Protein AF-A0A4C1UZ95-F1 (afdb_monomer_lite)

Secondary structure (DSSP, 8-state):
-----TT-PPPPPP-TTSPPPPPTT------------------------------SPPPPBPHHHHHHHHHHTT--HHHHHHHHHHHHHTT-B-TT--------TTSHHHHHS---

pLDDT: mean 71.84, std 17.26, range [42.03, 96.81]

Sequence (116 aa):
MYADVPSVTKPILHSKDLPHPVCPGSSSANILDDNNSDVEFKSISSDSDEFSPQENTPHLINQAEFNDLVRDLQLSRSKAELLGSRLQQWNLLLPDKSYVFQKQKQSLLRIFQKRR

Foldseek 3Di:
DDDPDPPDDDDDDADPVRDDDDDPPPPPPPPDDDDDDDDPPPPPPDDPPPPPPDPPDQAADEPVNLVVVCVVVVPDPVRSVVVLVVCVVVVRHDPVDDPDPDDPPPPVVVVVPPDD

Organism: Eumeta variegata (NCBI:txid151549)

Structure (mmCIF, N/CA/C/O backbone):
data_AF-A0A4C1UZ95-F1
#
_entry.id   AF-A0A4C1UZ95-F1
#
loop_
_atom_site.group_PDB
_atom_site.id
_atom_site.type_symbol
_atom_site.label_atom_id
_atom_site.label_alt_id
_atom_site.label_comp_id
_atom_site.label_asym_id
_atom_site.label_entity_id
_atom_site.label_seq_id
_atom_site.pdbx_PDB_ins_code
_atom_site.Cartn_x
_atom_site.Cartn_y
_atom_site.Cartn_z
_atom_site.occupancy
_atom_site.B_iso_or_equiv
_atom_site.auth_seq_id
_atom_site.auth_comp_id
_atom_site.auth_asym_id
_atom_site.auth_atom_id
_atom_site.pdbx_PDB_model_num
ATOM 1 N N . MET A 1 1 ? 17.721 2.165 36.463 1.00 78.50 1 MET A N 1
ATOM 2 C CA . MET A 1 1 ? 16.877 1.787 37.617 1.00 78.50 1 MET A CA 1
ATOM 3 C C . MET A 1 1 ? 15.447 1.672 37.125 1.00 78.50 1 MET A C 1
ATOM 5 O O . MET A 1 1 ? 14.999 2.593 36.456 1.00 78.50 1 MET A O 1
ATOM 9 N N . TYR A 1 2 ? 14.772 0.548 37.364 1.00 81.62 2 TYR A N 1
ATOM 10 C CA . TYR A 1 2 ? 13.354 0.409 37.010 1.00 81.62 2 TYR A CA 1
ATOM 11 C C . TYR A 1 2 ? 12.495 1.172 38.024 1.00 81.62 2 TYR A C 1
ATOM 13 O O . TYR A 1 2 ? 12.858 1.236 39.195 1.00 81.62 2 TYR A O 1
ATOM 21 N N . ALA A 1 3 ? 11.393 1.770 37.573 1.00 85.31 3 ALA A N 1
ATOM 22 C CA . ALA A 1 3 ? 10.480 2.504 38.447 1.00 85.31 3 ALA A CA 1
ATOM 23 C C . ALA A 1 3 ? 9.651 1.542 39.317 1.00 85.31 3 ALA A C 1
ATOM 25 O O . ALA A 1 3 ? 9.123 0.554 38.809 1.00 85.31 3 ALA A O 1
ATOM 26 N N . ASP A 1 4 ? 9.502 1.855 40.606 1.00 81.94 4 ASP A N 1
ATOM 27 C CA . ASP A 1 4 ? 8.688 1.082 41.550 1.00 81.94 4 ASP A CA 1
ATOM 28 C C . ASP A 1 4 ? 7.227 1.563 41.519 1.00 81.94 4 ASP A C 1
ATOM 30 O O . ASP A 1 4 ? 6.786 2.357 42.348 1.00 81.94 4 ASP A O 1
ATOM 34 N N . VAL A 1 5 ? 6.475 1.097 40.519 1.00 89.44 5 VAL A N 1
ATOM 35 C CA . VAL A 1 5 ? 5.029 1.338 40.375 1.00 89.44 5 VAL A CA 1
ATOM 36 C C . VAL A 1 5 ? 4.298 0.012 40.129 1.00 89.44 5 VAL A C 1
ATOM 38 O O . VAL A 1 5 ? 4.870 -0.882 39.505 1.00 89.44 5 VAL A O 1
ATOM 41 N N . PRO A 1 6 ? 3.032 -0.141 40.564 1.00 82.31 6 PRO A N 1
ATOM 42 C CA . PRO A 1 6 ? 2.312 -1.420 40.492 1.00 82.31 6 PRO A CA 1
ATOM 43 C C . PRO A 1 6 ? 2.061 -1.923 39.060 1.00 82.31 6 PRO A C 1
ATOM 45 O O . PRO A 1 6 ? 1.711 -3.082 38.870 1.00 82.31 6 PRO A O 1
ATOM 48 N N . SER A 1 7 ? 2.235 -1.068 38.049 1.00 84.38 7 SER A N 1
ATOM 49 C CA . SER A 1 7 ? 2.107 -1.409 36.629 1.00 84.38 7 SER A CA 1
ATOM 50 C C . SER A 1 7 ? 3.398 -1.930 35.987 1.00 84.38 7 SER A C 1
ATOM 52 O O . SER A 1 7 ? 3.367 -2.342 34.828 1.00 84.38 7 SER A O 1
ATOM 54 N N . VAL A 1 8 ? 4.534 -1.902 36.690 1.00 88.94 8 VAL A N 1
ATOM 55 C CA . VAL A 1 8 ? 5.842 -2.260 36.126 1.00 88.94 8 VAL A CA 1
ATOM 56 C C . VAL A 1 8 ? 6.295 -3.612 36.663 1.00 88.94 8 VAL A C 1
ATOM 58 O O . VAL A 1 8 ? 6.446 -3.811 37.865 1.00 88.94 8 VAL A O 1
ATOM 61 N N . THR A 1 9 ? 6.562 -4.543 35.749 1.00 84.00 9 THR A N 1
ATOM 62 C CA . THR A 1 9 ? 7.211 -5.820 36.072 1.00 84.00 9 THR A CA 1
ATOM 63 C C . THR A 1 9 ? 8.722 -5.662 35.926 1.00 84.00 9 THR A C 1
ATOM 65 O O . THR A 1 9 ? 9.202 -5.160 34.909 1.00 84.00 9 THR A O 1
ATOM 68 N N . LYS A 1 10 ? 9.479 -6.066 36.950 1.00 83.38 10 LYS A N 1
ATOM 69 C CA . LYS A 1 10 ? 10.950 -6.038 36.930 1.00 83.38 10 LYS A CA 1
ATOM 70 C C . LYS A 1 10 ? 11.481 -7.165 36.035 1.00 83.38 10 LYS A C 1
ATOM 72 O O . LYS A 1 10 ? 10.840 -8.214 35.959 1.00 83.38 10 LYS A O 1
ATOM 77 N N . PRO A 1 11 ? 12.635 -6.984 35.368 1.00 84.44 11 PRO A N 1
ATOM 78 C CA . PRO A 1 11 ? 13.230 -8.061 34.590 1.00 84.44 11 PRO A CA 1
ATOM 79 C C . PRO A 1 11 ? 13.551 -9.252 35.496 1.00 84.44 11 PRO A C 1
ATOM 81 O O . PRO A 1 11 ? 14.016 -9.086 36.626 1.00 84.44 11 PRO A O 1
ATOM 84 N N . ILE A 1 12 ? 13.299 -10.451 34.983 1.00 82.88 12 ILE A N 1
ATOM 85 C CA . ILE A 1 12 ? 13.590 -11.707 35.670 1.00 82.88 12 ILE A CA 1
ATOM 86 C C . ILE A 1 12 ? 15.064 -12.040 35.434 1.00 82.88 12 ILE A C 1
ATOM 88 O O . ILE A 1 12 ? 15.534 -12.006 34.298 1.00 82.88 12 ILE A O 1
ATOM 92 N N . LEU A 1 13 ? 15.797 -12.344 36.505 1.00 81.50 13 LEU A N 1
ATOM 93 C CA . LEU A 1 13 ? 17.192 -12.763 36.405 1.00 81.50 13 LEU A CA 1
ATOM 94 C C . LEU A 1 13 ? 17.266 -14.189 35.847 1.00 81.50 13 LEU A C 1
ATOM 96 O O . LEU A 1 13 ? 16.595 -15.090 36.347 1.00 81.50 13 LEU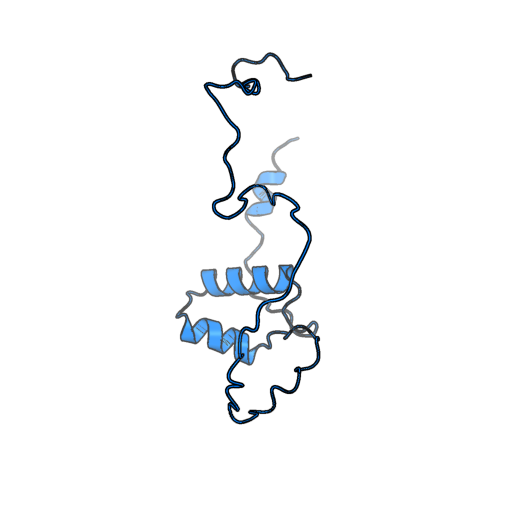 A O 1
ATOM 100 N N . HIS A 1 14 ? 18.090 -14.389 34.821 1.00 81.12 14 HIS A N 1
ATOM 101 C CA . HIS A 1 14 ? 18.289 -15.701 34.218 1.00 81.12 14 HIS A CA 1
ATOM 102 C C . HIS A 1 14 ? 19.029 -16.637 35.174 1.00 81.12 14 HIS A C 1
ATOM 104 O O . HIS A 1 14 ? 20.036 -16.272 35.782 1.00 81.12 14 HIS A O 1
ATOM 110 N N . SER A 1 15 ? 18.525 -17.859 35.298 1.00 81.44 15 SER A N 1
ATOM 111 C CA . SER A 1 15 ? 19.107 -18.926 36.108 1.00 81.44 15 SER A CA 1
ATOM 112 C C . SER A 1 15 ? 19.111 -20.225 35.303 1.00 81.44 15 SER A C 1
ATOM 114 O O . SER A 1 15 ? 18.562 -20.290 34.205 1.00 81.44 15 SER A O 1
ATOM 116 N N . LYS A 1 16 ? 19.706 -21.286 35.851 1.00 78.62 16 LYS A N 1
ATOM 117 C CA . LYS A 1 16 ? 19.657 -22.636 35.261 1.00 78.62 16 LYS A CA 1
ATOM 118 C C . LYS A 1 16 ? 18.228 -23.131 34.974 1.00 78.62 16 LYS A C 1
ATOM 120 O O . LYS A 1 16 ? 18.041 -23.923 34.060 1.00 78.62 16 LYS A O 1
ATOM 125 N N . ASP A 1 17 ? 17.242 -22.634 35.723 1.00 83.25 17 ASP A N 1
ATOM 126 C CA . ASP A 1 17 ? 15.828 -22.990 35.578 1.00 83.25 17 ASP A CA 1
ATOM 127 C C . ASP A 1 17 ? 15.106 -22.087 34.546 1.00 83.25 17 ASP A C 1
ATOM 129 O O . ASP A 1 17 ? 13.986 -22.383 34.139 1.00 83.25 17 ASP A O 1
ATOM 133 N N . LEU A 1 18 ? 15.753 -20.997 34.099 1.00 80.88 18 LEU A N 1
ATOM 134 C CA . LEU A 1 18 ? 15.274 -19.998 33.128 1.00 80.88 18 LEU A CA 1
ATOM 135 C C . LEU A 1 18 ? 16.389 -19.646 32.109 1.00 80.88 18 LEU A C 1
ATOM 137 O O . LEU A 1 18 ? 16.853 -18.495 32.071 1.00 80.88 18 LEU A O 1
ATOM 141 N N . PRO A 1 19 ? 16.862 -20.622 31.307 1.00 81.88 19 PRO A N 1
ATOM 142 C CA . PRO A 1 19 ? 17.937 -20.405 30.345 1.00 81.88 19 PRO A CA 1
ATOM 143 C C . PRO A 1 19 ? 17.507 -19.445 29.231 1.00 81.88 19 PRO A C 1
ATOM 145 O O . PRO A 1 19 ? 16.321 -19.269 28.947 1.00 81.88 19 PRO A O 1
ATOM 148 N N . HIS A 1 20 ? 18.484 -18.824 28.571 1.00 77.69 20 HIS A N 1
ATOM 149 C CA . HIS A 1 20 ? 18.200 -18.005 27.397 1.00 77.69 20 HIS A CA 1
ATOM 150 C C . HIS A 1 20 ? 17.616 -18.878 26.278 1.00 77.69 20 HIS A C 1
ATOM 152 O O . HIS A 1 20 ? 18.122 -19.981 26.046 1.00 77.69 20 HIS A O 1
ATOM 158 N N . PRO A 1 21 ? 16.591 -18.400 25.554 1.00 78.00 21 PRO A N 1
ATOM 159 C CA . PRO A 1 21 ? 16.116 -19.092 24.369 1.00 78.00 21 PRO A CA 1
ATOM 160 C C . PRO A 1 21 ? 17.248 -19.149 23.339 1.00 78.00 21 PRO A C 1
ATOM 162 O O . PRO A 1 21 ? 17.790 -18.121 22.931 1.00 78.00 21 PRO A O 1
ATOM 165 N N . VAL A 1 22 ? 17.624 -20.362 22.943 1.00 76.12 22 VAL A N 1
ATOM 166 C CA . VAL A 1 22 ? 18.647 -20.599 21.921 1.00 76.12 22 VAL A CA 1
ATOM 167 C C . VAL A 1 22 ? 17.970 -20.565 20.555 1.00 76.12 22 VAL A C 1
ATOM 169 O O . VAL A 1 22 ? 16.920 -21.178 20.363 1.00 76.12 22 VAL A O 1
ATOM 172 N N . CYS A 1 23 ? 18.559 -19.838 19.605 1.00 70.75 23 CYS A N 1
ATOM 173 C CA . CYS A 1 23 ? 18.076 -19.827 18.231 1.00 70.75 23 CYS A CA 1
ATOM 174 C C . CYS A 1 23 ? 18.214 -21.247 17.648 1.00 70.75 23 CYS A C 1
ATOM 176 O O . CYS A 1 23 ? 19.308 -21.817 17.731 1.00 70.75 23 CYS A O 1
ATOM 178 N N . PRO A 1 24 ? 17.157 -21.847 17.071 1.00 61.94 24 PRO A N 1
ATOM 179 C CA . PRO A 1 24 ? 17.262 -23.147 16.418 1.00 61.94 24 PRO A CA 1
ATOM 180 C C . PRO A 1 24 ? 18.180 -23.008 15.194 1.00 61.94 24 PRO A C 1
ATOM 182 O O . PRO A 1 24 ? 17.763 -22.547 14.138 1.00 61.94 24 PRO A O 1
ATOM 185 N N . GLY A 1 25 ? 19.461 -23.335 15.376 1.00 63.09 25 GLY A N 1
ATOM 186 C CA . GLY A 1 25 ? 20.525 -23.164 14.381 1.00 63.09 25 GLY A CA 1
ATOM 187 C C . GLY A 1 25 ? 21.859 -22.694 14.967 1.00 63.09 25 GLY A C 1
ATOM 188 O O . GLY A 1 25 ? 22.899 -22.925 14.361 1.00 63.09 25 GLY A O 1
ATOM 189 N N . SER A 1 26 ? 21.872 -22.107 16.169 1.00 59.12 26 SER A N 1
ATOM 190 C CA . SER A 1 26 ? 23.120 -21.807 16.878 1.00 59.12 26 SER A CA 1
ATOM 191 C C . SER A 1 26 ? 23.513 -22.990 17.763 1.00 59.12 26 SER A C 1
ATOM 193 O O . SER A 1 26 ? 23.495 -22.898 18.991 1.00 59.12 26 SER A O 1
ATOM 195 N N . SER A 1 27 ? 23.860 -24.126 17.153 1.00 56.16 27 SER A N 1
ATOM 196 C CA . SER A 1 27 ? 24.821 -25.007 17.815 1.00 56.16 27 SER A CA 1
ATOM 197 C C . SER A 1 27 ? 26.072 -24.166 18.024 1.00 56.16 27 SER A C 1
ATOM 199 O O . SER A 1 27 ? 26.562 -23.573 17.063 1.00 56.16 27 SER A O 1
ATOM 201 N N . SER A 1 28 ? 26.542 -24.058 19.266 1.00 57.28 28 SER A N 1
ATOM 202 C CA . SER A 1 28 ? 27.848 -23.488 19.577 1.00 57.28 28 SER A CA 1
ATOM 203 C C . SER A 1 28 ? 28.844 -24.028 18.559 1.00 57.28 28 SER A C 1
ATOM 205 O O . SER A 1 28 ? 29.098 -25.235 18.536 1.00 57.28 28 SER A O 1
ATOM 207 N N . ALA A 1 29 ? 29.319 -23.155 17.671 1.00 47.09 29 ALA A N 1
ATOM 208 C CA . ALA A 1 29 ? 30.392 -23.470 16.755 1.00 47.09 29 ALA A CA 1
ATOM 209 C C . ALA A 1 29 ? 31.600 -23.776 17.637 1.00 47.09 29 ALA A C 1
ATOM 211 O O . ALA A 1 29 ? 32.305 -22.879 18.095 1.00 47.09 29 ALA A O 1
ATOM 212 N N . ASN A 1 30 ? 31.763 -25.058 17.956 1.00 48.66 30 ASN A N 1
ATOM 213 C CA . ASN A 1 30 ? 33.022 -25.586 18.417 1.00 48.66 30 ASN A CA 1
ATOM 214 C C . ASN A 1 30 ? 33.976 -25.317 17.262 1.00 48.66 30 ASN A C 1
ATOM 216 O O . ASN A 1 30 ? 33.880 -25.948 16.211 1.00 48.66 30 ASN A O 1
ATOM 220 N N . ILE A 1 31 ? 34.812 -24.298 17.443 1.00 51.81 31 ILE A N 1
ATOM 221 C CA . ILE A 1 31 ? 35.979 -24.071 16.609 1.00 51.81 31 ILE A CA 1
ATOM 222 C C . ILE A 1 31 ? 36.787 -25.362 16.696 1.00 51.81 31 ILE A C 1
ATOM 224 O O . ILE A 1 31 ? 37.359 -25.666 17.740 1.00 51.81 31 ILE A O 1
ATOM 228 N N . LEU A 1 32 ? 36.755 -26.143 15.624 1.00 46.88 32 LEU A N 1
ATOM 229 C CA . LEU A 1 32 ? 37.670 -27.241 15.386 1.00 46.88 32 LEU A CA 1
ATOM 230 C C . LEU A 1 32 ? 38.241 -27.019 13.992 1.00 46.88 32 LEU A C 1
ATOM 232 O O . LEU A 1 32 ? 37.535 -27.105 12.989 1.00 46.88 32 LEU A O 1
ATOM 236 N N . ASP A 1 33 ? 39.514 -26.646 13.999 1.00 44.97 33 ASP A N 1
ATOM 237 C CA . ASP A 1 33 ? 40.412 -26.681 12.863 1.00 44.97 33 ASP A CA 1
ATOM 238 C C . ASP A 1 33 ? 40.466 -28.082 12.227 1.00 44.97 33 ASP A C 1
ATOM 240 O O . ASP A 1 33 ? 40.445 -29.105 12.913 1.00 44.97 33 ASP A O 1
ATOM 244 N N . ASP A 1 34 ? 40.684 -28.042 10.913 1.00 42.03 34 ASP A N 1
ATOM 245 C CA . ASP A 1 34 ? 41.524 -28.945 10.124 1.00 42.03 34 ASP A CA 1
ATOM 246 C C . ASP A 1 34 ? 40.904 -30.142 9.365 1.00 42.03 34 ASP A C 1
ATOM 248 O O . ASP A 1 34 ? 40.114 -30.940 9.863 1.00 42.03 34 ASP A O 1
ATOM 252 N N . ASN A 1 35 ? 41.427 -30.273 8.141 1.00 45.09 35 ASN A N 1
ATOM 253 C CA . ASN A 1 35 ? 41.419 -31.387 7.190 1.00 45.09 35 ASN A CA 1
ATOM 254 C C . ASN A 1 35 ? 40.159 -31.730 6.370 1.00 45.09 35 ASN A C 1
ATOM 256 O O . ASN A 1 35 ? 39.328 -32.563 6.718 1.00 45.09 35 ASN A O 1
ATOM 260 N N . ASN A 1 36 ? 40.149 -31.146 5.166 1.00 51.34 36 ASN A N 1
ATOM 261 C CA . ASN A 1 36 ? 40.077 -31.824 3.865 1.00 51.34 36 ASN A CA 1
ATOM 262 C C . ASN A 1 36 ? 39.411 -33.216 3.827 1.00 51.34 36 ASN A C 1
ATOM 264 O O . ASN A 1 36 ? 40.028 -34.229 4.155 1.00 51.34 36 ASN A O 1
ATOM 268 N N . SER A 1 37 ? 38.199 -33.278 3.277 1.00 45.25 37 SER A N 1
ATOM 269 C CA . SER A 1 37 ? 37.749 -34.453 2.529 1.00 45.25 37 SER A CA 1
ATOM 270 C C . SER A 1 37 ? 36.841 -34.015 1.381 1.00 45.25 37 SER A C 1
ATOM 272 O O . SER A 1 37 ? 35.909 -33.233 1.567 1.00 45.25 37 SER A O 1
ATOM 274 N N . ASP A 1 38 ? 37.198 -34.488 0.189 1.00 50.44 38 ASP A N 1
ATOM 275 C CA . ASP A 1 38 ? 36.512 -34.331 -1.089 1.00 50.44 38 ASP A CA 1
ATOM 276 C C . ASP A 1 38 ? 34.991 -34.468 -0.961 1.00 50.44 38 ASP A C 1
ATOM 278 O O . ASP A 1 38 ? 34.458 -35.557 -0.738 1.00 50.44 38 ASP A O 1
ATOM 282 N N . VAL A 1 39 ? 34.283 -33.362 -1.184 1.00 52.16 39 VAL A N 1
ATOM 283 C CA . VAL A 1 39 ? 32.892 -33.399 -1.626 1.00 52.16 39 VAL A CA 1
ATOM 284 C C . VAL A 1 39 ? 32.873 -32.956 -3.080 1.00 52.16 39 VAL A C 1
ATOM 286 O O . VAL A 1 39 ? 32.974 -31.775 -3.406 1.00 52.16 39 VAL A O 1
ATOM 289 N N . GLU A 1 40 ? 32.792 -33.946 -3.964 1.00 50.66 40 GLU A N 1
ATOM 290 C CA . GLU A 1 40 ? 32.559 -33.787 -5.393 1.00 50.66 40 GLU A CA 1
ATOM 291 C C . GLU A 1 40 ? 31.222 -33.051 -5.594 1.00 50.66 40 GLU A C 1
ATOM 293 O O . GLU A 1 40 ? 30.147 -33.650 -5.685 1.00 50.66 40 GLU A O 1
ATOM 298 N N . PHE A 1 41 ? 31.268 -31.717 -5.622 1.00 50.72 41 PHE A N 1
ATOM 299 C CA . PHE A 1 41 ? 30.149 -30.892 -6.058 1.00 50.72 41 PHE A CA 1
ATOM 300 C C . PHE A 1 41 ? 29.984 -31.107 -7.556 1.00 50.72 41 PHE A C 1
ATOM 302 O O . PHE A 1 41 ? 30.581 -30.417 -8.383 1.00 50.72 41 PHE A O 1
ATOM 309 N N . LYS A 1 42 ? 29.151 -32.091 -7.898 1.00 46.50 42 LYS A N 1
ATOM 310 C CA . LYS A 1 42 ? 28.614 -32.281 -9.239 1.00 46.50 42 LYS A CA 1
ATOM 311 C C . LYS A 1 42 ? 28.006 -30.955 -9.684 1.00 46.50 42 LYS A C 1
ATOM 313 O O . LYS A 1 42 ? 26.917 -30.586 -9.250 1.00 46.50 42 LYS A O 1
ATOM 318 N N . SER A 1 43 ? 28.759 -30.214 -10.494 1.00 49.22 43 SER A N 1
ATOM 319 C CA . SER A 1 43 ? 28.343 -28.926 -11.026 1.00 49.22 43 SER A CA 1
ATOM 320 C C . SER A 1 43 ? 27.095 -29.166 -11.858 1.00 49.22 43 SER A C 1
ATOM 322 O O . SER A 1 43 ? 27.142 -29.775 -12.927 1.00 49.22 43 SER A O 1
ATOM 324 N N . ILE A 1 44 ? 25.954 -28.741 -11.326 1.00 51.91 44 ILE A N 1
ATOM 325 C CA . ILE A 1 44 ? 24.717 -28.666 -12.080 1.00 51.91 44 ILE A CA 1
ATOM 326 C C . ILE A 1 44 ? 24.951 -27.499 -13.035 1.00 51.91 44 ILE A C 1
ATOM 328 O O . ILE A 1 44 ? 24.828 -26.337 -12.657 1.00 51.91 44 ILE A O 1
ATOM 332 N N . SER A 1 45 ? 25.403 -27.814 -14.247 1.00 56.97 45 SER A N 1
ATOM 333 C CA . SER A 1 45 ? 25.336 -26.907 -15.386 1.00 56.97 45 SER A CA 1
ATOM 334 C C . SER A 1 45 ? 23.852 -26.717 -15.689 1.00 56.97 45 SER A C 1
ATOM 336 O O . SER A 1 45 ? 23.271 -27.413 -16.517 1.00 56.97 45 SER A O 1
ATOM 338 N N . SER A 1 46 ? 23.216 -25.847 -14.908 1.00 51.59 46 SER A N 1
ATOM 339 C CA . SER A 1 46 ? 21.926 -25.281 -15.252 1.00 51.59 46 SER A CA 1
ATOM 340 C C . SER A 1 46 ? 22.208 -24.096 -16.150 1.00 51.59 46 SER A C 1
ATOM 342 O O . SER A 1 46 ? 22.914 -23.165 -15.766 1.00 51.59 46 SER A O 1
ATOM 344 N N . ASP A 1 47 ? 21.701 -24.243 -17.364 1.00 52.41 47 ASP A N 1
ATOM 345 C CA . ASP A 1 47 ? 21.514 -23.239 -18.394 1.00 52.41 47 ASP A CA 1
ATOM 346 C C . ASP A 1 47 ? 21.447 -21.826 -17.805 1.00 52.41 47 ASP A C 1
ATOM 348 O O . ASP A 1 47 ? 20.623 -21.527 -16.936 1.00 52.41 47 ASP A O 1
ATOM 352 N N . SER A 1 48 ? 22.402 -20.999 -18.218 1.00 55.38 48 SER A N 1
ATOM 353 C CA . SER A 1 48 ? 22.554 -19.625 -17.766 1.00 55.38 48 SER A CA 1
ATOM 354 C C . SER A 1 48 ? 21.433 -18.792 -18.377 1.00 55.38 48 SER A C 1
ATOM 356 O O . SER A 1 48 ? 21.658 -18.081 -19.355 1.00 55.38 48 SER A O 1
ATOM 358 N N . ASP A 1 49 ? 20.241 -18.844 -17.782 1.00 59.12 49 ASP A N 1
ATOM 359 C CA . ASP A 1 49 ? 19.337 -17.702 -17.837 1.00 59.12 49 ASP A CA 1
ATOM 360 C C . ASP A 1 49 ? 20.073 -16.557 -17.143 1.00 59.12 49 ASP A C 1
ATOM 362 O O . ASP A 1 49 ? 20.248 -16.521 -15.922 1.00 59.12 49 ASP A O 1
ATOM 366 N N . GLU A 1 50 ? 20.617 -15.685 -17.981 1.00 60.00 50 GLU A N 1
ATOM 367 C CA . GLU A 1 50 ? 21.360 -14.488 -17.648 1.00 60.00 50 GLU A CA 1
ATOM 368 C C . GLU A 1 50 ? 20.488 -13.604 -16.750 1.00 60.00 50 GLU A C 1
ATOM 370 O O . GLU A 1 50 ? 19.745 -12.738 -17.213 1.00 60.00 50 GLU A O 1
ATOM 375 N N . PHE A 1 51 ? 20.554 -13.835 -15.434 1.00 60.41 51 PHE A N 1
ATOM 376 C CA . PHE A 1 51 ? 20.049 -12.902 -14.438 1.00 60.41 51 PHE A CA 1
ATOM 377 C C . PHE A 1 51 ? 20.953 -11.677 -14.507 1.00 60.41 51 PHE A C 1
ATOM 379 O O . PHE A 1 51 ? 21.908 -11.529 -13.743 1.00 60.41 51 PHE A O 1
ATOM 386 N N . SER A 1 52 ? 20.682 -10.819 -15.489 1.00 66.19 52 SER A N 1
ATOM 387 C CA . SER A 1 52 ? 21.209 -9.468 -15.511 1.00 66.19 52 SER A CA 1
ATOM 388 C C . SER A 1 52 ? 20.820 -8.855 -14.170 1.00 66.19 52 SER A C 1
ATOM 390 O O . SER A 1 52 ? 19.621 -8.803 -13.878 1.00 66.19 52 SER A O 1
ATOM 392 N N . PRO A 1 53 ? 21.782 -8.451 -13.322 1.00 61.47 53 PRO A N 1
ATOM 393 C CA . PRO A 1 53 ? 21.466 -7.746 -12.098 1.00 61.47 53 PRO A CA 1
ATOM 394 C C . PRO A 1 53 ? 20.789 -6.453 -12.530 1.00 61.47 53 PRO A C 1
ATOM 396 O O . PRO A 1 53 ? 21.450 -5.504 -12.947 1.00 61.47 53 PRO A O 1
ATOM 399 N N . GLN A 1 54 ? 19.455 -6.464 -12.510 1.00 66.62 54 GLN A N 1
ATOM 400 C CA . GLN A 1 54 ? 18.647 -5.282 -12.716 1.00 66.62 54 GLN A CA 1
ATOM 401 C C . GLN A 1 54 ? 19.233 -4.235 -11.780 1.00 66.62 54 GLN A C 1
ATOM 403 O O . GLN A 1 54 ? 19.420 -4.513 -10.593 1.00 66.62 54 GLN A O 1
ATOM 408 N N . GLU A 1 55 ? 19.626 -3.105 -12.368 1.00 64.44 55 GLU A N 1
ATOM 409 C CA . GLU A 1 55 ? 20.171 -1.926 -11.706 1.00 64.44 55 GLU A CA 1
ATOM 410 C C . GLU A 1 55 ? 19.651 -1.868 -10.260 1.00 64.44 55 GLU A C 1
ATOM 412 O O . GLU A 1 55 ? 18.435 -1.903 -10.059 1.00 64.44 55 GLU A O 1
ATOM 417 N N . ASN A 1 56 ? 20.532 -1.799 -9.249 1.00 69.75 56 ASN A N 1
ATOM 418 C CA . ASN A 1 56 ? 20.173 -1.810 -7.812 1.00 69.75 56 ASN A CA 1
ATOM 419 C C . ASN A 1 56 ? 19.277 -0.619 -7.377 1.00 69.75 56 ASN A C 1
ATOM 421 O O . ASN A 1 56 ? 19.177 -0.282 -6.195 1.00 69.75 56 ASN A O 1
ATOM 425 N N . THR A 1 57 ? 18.658 0.074 -8.327 1.00 76.75 57 THR A N 1
ATOM 426 C CA . THR A 1 57 ? 17.671 1.113 -8.124 1.00 76.75 57 THR A CA 1
ATOM 427 C C . THR A 1 57 ? 16.359 0.511 -7.621 1.00 76.75 57 THR A C 1
ATOM 429 O O . THR A 1 57 ? 15.835 -0.423 -8.233 1.00 76.75 57 THR A O 1
ATOM 432 N N . PRO A 1 58 ? 15.785 1.050 -6.535 1.00 79.38 58 PRO A N 1
ATOM 433 C CA . PRO A 1 58 ? 14.483 0.610 -6.059 1.00 79.38 58 PRO A CA 1
ATOM 434 C C . PRO A 1 58 ? 13.406 0.883 -7.118 1.00 79.38 58 PRO A C 1
ATOM 436 O O . PRO A 1 58 ? 13.327 1.986 -7.660 1.00 79.38 58 PRO A O 1
ATOM 439 N N . HIS A 1 59 ? 12.561 -0.115 -7.388 1.00 86.25 59 HIS A N 1
ATOM 440 C CA . HIS A 1 59 ? 11.403 0.038 -8.273 1.00 86.25 59 HIS A CA 1
ATOM 441 C C . HIS A 1 59 ? 10.408 1.029 -7.665 1.00 86.25 59 HIS A C 1
ATOM 443 O O . HIS A 1 59 ? 9.915 0.819 -6.553 1.00 86.25 59 HIS A O 1
ATOM 449 N N . LEU A 1 60 ? 10.112 2.105 -8.392 1.00 90.44 60 LEU A N 1
ATOM 450 C CA . LEU A 1 60 ? 9.104 3.085 -7.997 1.00 90.44 60 LEU A CA 1
ATOM 451 C C . LEU A 1 60 ? 7.785 2.779 -8.699 1.00 90.44 60 LEU A C 1
ATOM 453 O O . LEU A 1 60 ? 7.735 2.622 -9.915 1.00 90.44 60 LEU A O 1
ATOM 457 N N . ILE A 1 61 ? 6.707 2.770 -7.923 1.00 90.12 61 ILE A N 1
ATOM 458 C CA . ILE A 1 61 ? 5.360 2.456 -8.385 1.00 90.12 61 ILE A CA 1
ATOM 459 C C . ILE A 1 61 ? 4.768 3.658 -9.128 1.00 90.12 61 ILE A C 1
ATOM 461 O O . ILE A 1 61 ? 4.636 4.767 -8.584 1.00 90.12 61 ILE A O 1
ATOM 465 N N . ASN A 1 62 ? 4.359 3.423 -10.372 1.00 90.31 62 ASN A N 1
ATOM 466 C CA . ASN A 1 62 ? 3.637 4.391 -11.195 1.00 90.31 62 ASN A CA 1
ATOM 467 C C . ASN A 1 62 ? 2.114 4.314 -10.968 1.00 90.31 62 ASN A C 1
ATOM 469 O O . ASN A 1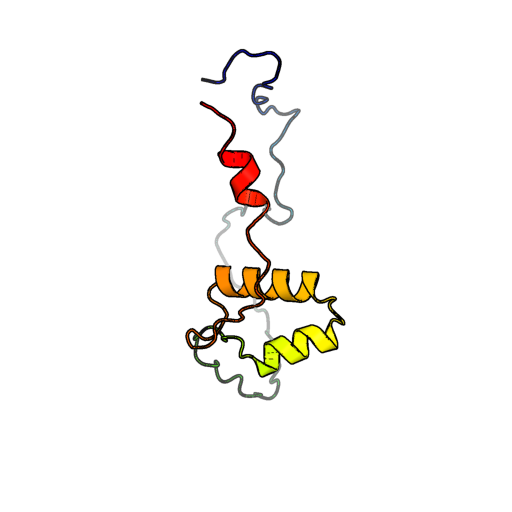 62 ? 1.579 3.362 -10.411 1.00 90.31 62 ASN A O 1
ATOM 473 N N . GLN A 1 63 ? 1.381 5.319 -11.450 1.00 87.50 63 GLN A N 1
ATOM 474 C CA . GLN A 1 63 ? -0.069 5.437 -11.275 1.00 87.50 63 GLN A CA 1
ATOM 475 C C . GLN A 1 63 ? -0.837 4.290 -11.930 1.00 87.50 63 GLN A C 1
ATOM 477 O O . GLN A 1 63 ? -1.859 3.872 -11.393 1.00 87.50 63 GLN A O 1
ATOM 482 N N . ALA A 1 64 ? -0.366 3.807 -13.083 1.00 90.38 64 ALA A N 1
ATOM 483 C CA . ALA A 1 64 ? -0.960 2.658 -13.758 1.00 90.38 64 ALA A CA 1
ATOM 484 C C . ALA A 1 64 ? -0.846 1.411 -12.875 1.00 90.38 64 ALA A C 1
ATOM 486 O O . ALA A 1 64 ? -1.867 0.845 -12.510 1.00 90.38 64 ALA A O 1
ATOM 487 N N . GLU A 1 65 ? 0.365 1.101 -12.408 1.00 92.62 65 GLU A N 1
ATOM 488 C CA . GLU A 1 65 ? 0.623 -0.023 -11.504 1.00 92.62 65 GLU A CA 1
ATOM 489 C C . GLU A 1 65 ? -0.163 0.111 -10.197 1.00 92.62 65 GLU A C 1
ATOM 491 O O . GLU A 1 65 ? -0.764 -0.849 -9.735 1.00 92.62 65 GLU A O 1
ATOM 496 N N . PHE A 1 66 ? -0.241 1.311 -9.614 1.00 92.19 66 PHE A N 1
ATOM 497 C CA . PHE A 1 66 ? -1.070 1.545 -8.433 1.00 92.19 66 PHE A CA 1
ATOM 498 C C . PHE A 1 66 ? -2.558 1.269 -8.702 1.00 92.19 66 PHE A C 1
ATOM 500 O O . PHE A 1 66 ? -3.233 0.656 -7.877 1.00 92.19 66 PHE A O 1
ATOM 507 N N . ASN A 1 67 ? -3.082 1.704 -9.850 1.00 91.19 67 ASN A N 1
ATOM 508 C CA . ASN A 1 67 ? -4.470 1.442 -10.233 1.00 91.19 67 ASN A CA 1
ATOM 509 C C . ASN A 1 67 ? -4.716 -0.047 -10.503 1.00 91.19 67 ASN A C 1
ATOM 511 O O . ASN A 1 67 ? -5.773 -0.562 -10.132 1.00 91.19 67 ASN A O 1
ATOM 515 N N . ASP A 1 68 ? -3.749 -0.727 -11.114 1.00 94.94 68 ASP A N 1
ATOM 516 C CA . ASP A 1 68 ? -3.791 -2.167 -11.344 1.00 94.94 68 ASP A CA 1
ATOM 517 C C . ASP A 1 68 ? -3.795 -2.907 -10.004 1.00 94.94 68 ASP A C 1
ATOM 519 O O . ASP A 1 68 ? -4.698 -3.699 -9.765 1.00 94.94 68 ASP A O 1
ATOM 523 N N . LEU A 1 69 ? -2.938 -2.526 -9.051 1.00 93.50 69 LEU A N 1
ATOM 524 C CA . LEU A 1 69 ? -2.950 -3.067 -7.686 1.00 93.50 69 LEU A CA 1
ATOM 525 C C . LEU A 1 69 ? -4.303 -2.873 -6.990 1.00 93.50 69 LEU A C 1
ATOM 527 O O . LEU A 1 69 ? -4.793 -3.782 -6.321 1.00 93.50 69 LEU A O 1
ATOM 531 N N . VAL A 1 70 ? -4.935 -1.706 -7.138 1.00 94.44 70 VAL A N 1
ATOM 532 C CA . VAL A 1 70 ? -6.272 -1.454 -6.573 1.00 94.44 70 VAL A CA 1
ATOM 533 C C . VAL A 1 70 ? -7.323 -2.378 -7.192 1.00 94.44 70 VAL A C 1
ATOM 535 O O . VAL A 1 70 ? -8.198 -2.861 -6.466 1.00 94.44 70 VAL A O 1
ATOM 538 N N . ARG A 1 71 ? -7.241 -2.637 -8.502 1.00 95.12 71 ARG A N 1
ATOM 539 C CA . ARG A 1 71 ? -8.167 -3.511 -9.235 1.00 95.12 71 ARG A CA 1
ATOM 540 C C . ARG A 1 71 ? -7.933 -4.987 -8.914 1.00 95.12 71 ARG A C 1
ATOM 542 O O . ARG A 1 71 ? -8.891 -5.681 -8.580 1.00 95.12 71 ARG A O 1
ATOM 549 N N . ASP A 1 72 ? -6.688 -5.438 -8.965 1.00 96.81 72 ASP A N 1
ATOM 550 C CA . ASP A 1 72 ? -6.286 -6.835 -8.784 1.00 96.81 72 ASP A CA 1
ATOM 551 C C . ASP A 1 72 ? -6.556 -7.303 -7.351 1.00 96.81 72 ASP A C 1
ATOM 553 O O . ASP A 1 72 ? -7.051 -8.407 -7.128 1.00 96.81 72 ASP A O 1
ATOM 557 N N . LEU A 1 73 ? -6.327 -6.422 -6.371 1.00 95.06 73 LEU A N 1
ATOM 558 C CA . LEU A 1 73 ? -6.633 -6.673 -4.960 1.00 95.06 73 LEU A CA 1
ATOM 559 C C . LEU A 1 73 ? -8.082 -6.318 -4.580 1.00 95.06 73 LEU A C 1
ATOM 561 O O . LEU A 1 73 ? -8.453 -6.447 -3.411 1.00 95.06 73 LEU A O 1
ATOM 565 N N . GLN A 1 74 ? -8.888 -5.840 -5.536 1.00 95.69 74 GLN A N 1
ATOM 566 C CA . GLN A 1 74 ? -10.286 -5.426 -5.349 1.00 95.69 74 GLN A CA 1
ATOM 567 C C . GLN A 1 74 ? -10.475 -4.509 -4.126 1.00 95.69 74 GLN A C 1
ATOM 569 O O . GLN A 1 74 ? -11.384 -4.678 -3.302 1.00 95.69 74 GLN A O 1
ATOM 574 N N . LEU A 1 75 ? -9.577 -3.534 -3.963 1.00 93.75 75 LEU A N 1
ATOM 575 C CA . LEU A 1 75 ? -9.577 -2.667 -2.790 1.00 93.75 75 LEU A CA 1
ATOM 576 C C . LEU A 1 75 ? -10.751 -1.691 -2.843 1.00 93.75 75 LEU A C 1
ATOM 578 O O . LEU A 1 75 ? -10.967 -0.980 -3.823 1.00 93.75 75 LEU A O 1
ATOM 582 N N . SER A 1 76 ? -11.474 -1.572 -1.727 1.00 93.56 76 SER A N 1
ATOM 583 C CA . SER A 1 76 ? -12.411 -0.464 -1.554 1.00 93.56 76 SER A CA 1
ATOM 584 C C . SER A 1 76 ? -11.654 0.866 -1.518 1.00 93.56 76 SER A C 1
ATOM 586 O O . SER A 1 76 ? -10.502 0.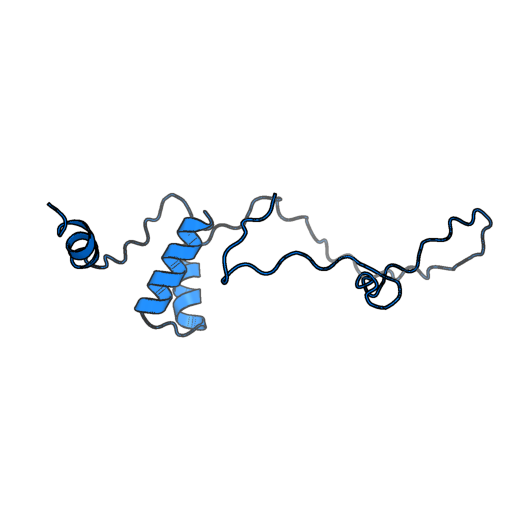922 -1.081 1.00 93.56 76 SER A O 1
ATOM 588 N N . ARG A 1 77 ? -12.313 1.964 -1.910 1.00 88.25 77 ARG A N 1
ATOM 589 C CA . ARG A 1 77 ? -11.702 3.305 -1.977 1.00 88.25 77 ARG A CA 1
ATOM 590 C C . ARG A 1 77 ? -10.892 3.661 -0.726 1.00 88.25 77 ARG A C 1
ATOM 592 O O . ARG A 1 77 ? -9.745 4.065 -0.831 1.00 88.25 77 ARG A O 1
ATOM 599 N N . SER A 1 78 ? -11.445 3.441 0.467 1.00 91.75 78 SER A N 1
ATOM 600 C CA . SER A 1 78 ? -10.741 3.732 1.725 1.00 91.75 78 SER A CA 1
ATOM 601 C C . SER A 1 78 ? -9.462 2.912 1.924 1.00 91.75 78 SER A C 1
ATOM 603 O O . SER A 1 78 ? -8.520 3.413 2.532 1.00 91.75 78 SER A O 1
ATOM 605 N N . LYS A 1 79 ? -9.422 1.664 1.442 1.00 92.31 79 LYS A N 1
ATOM 606 C CA . LYS A 1 79 ? -8.231 0.804 1.518 1.00 92.31 79 LYS A CA 1
ATOM 607 C C . LYS A 1 79 ? -7.195 1.197 0.466 1.00 92.31 79 LYS A C 1
ATOM 609 O O . LYS A 1 79 ? -6.016 1.240 0.794 1.00 92.31 79 LYS A O 1
ATOM 614 N N . ALA A 1 80 ? -7.634 1.542 -0.744 1.00 93.38 80 ALA A N 1
ATOM 615 C CA . ALA A 1 80 ? -6.768 2.087 -1.789 1.00 93.38 80 ALA A CA 1
ATOM 616 C C . ALA A 1 80 ? -6.087 3.388 -1.328 1.00 93.38 80 ALA A C 1
ATOM 618 O O . ALA A 1 80 ? -4.881 3.548 -1.470 1.00 93.38 80 ALA A O 1
ATOM 619 N N . GLU A 1 81 ? -6.831 4.283 -0.678 1.00 90.00 81 GLU A N 1
ATOM 620 C CA . GLU A 1 81 ? -6.284 5.510 -0.085 1.00 90.00 81 GLU A CA 1
ATOM 621 C C . GLU A 1 81 ? -5.230 5.222 0.991 1.00 90.00 81 GLU A C 1
ATOM 623 O O . GLU A 1 81 ? -4.165 5.841 1.009 1.00 90.00 81 GLU A O 1
ATOM 628 N N . LEU A 1 82 ? -5.510 4.267 1.884 1.00 93.94 82 LEU A N 1
ATOM 629 C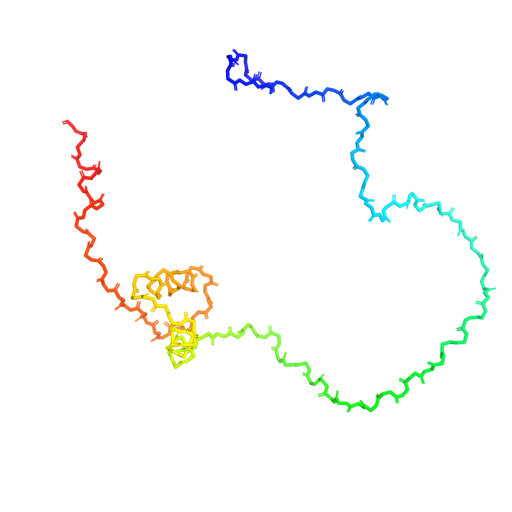 CA . LEU A 1 82 ? -4.556 3.859 2.911 1.00 93.94 82 LEU A CA 1
ATOM 630 C C . LEU A 1 82 ? -3.288 3.263 2.285 1.00 93.94 82 LEU A C 1
ATOM 632 O O . LEU A 1 82 ? -2.190 3.589 2.729 1.00 93.94 82 LEU A O 1
ATOM 636 N N . LEU A 1 83 ? -3.437 2.434 1.248 1.00 92.56 83 LEU A N 1
ATOM 637 C CA . LEU A 1 83 ? -2.321 1.873 0.490 1.00 92.56 83 LEU A CA 1
ATOM 638 C C . LEU A 1 83 ? -1.467 2.988 -0.124 1.00 92.56 83 LEU A C 1
ATOM 640 O O . LEU A 1 83 ? -0.265 3.028 0.120 1.00 92.56 83 LEU A O 1
ATOM 644 N N . GLY A 1 84 ? -2.085 3.935 -0.834 1.00 91.31 84 GLY A N 1
ATOM 645 C CA . GLY A 1 84 ? -1.382 5.076 -1.427 1.00 91.31 84 GLY A CA 1
ATOM 646 C C . GLY A 1 84 ? -0.626 5.904 -0.384 1.00 91.31 84 GLY A C 1
ATOM 647 O O . GLY A 1 84 ? 0.545 6.220 -0.577 1.00 91.31 84 GLY A O 1
ATOM 648 N N . SER A 1 85 ? -1.243 6.169 0.774 1.00 90.25 85 SER A N 1
ATOM 649 C CA . SER A 1 85 ? -0.589 6.886 1.878 1.00 90.25 85 SER A CA 1
ATOM 650 C C . SER A 1 85 ? 0.621 6.134 2.443 1.00 90.25 85 SER A C 1
ATOM 652 O O . SER A 1 85 ? 1.610 6.770 2.811 1.00 90.25 85 SER A O 1
ATOM 654 N N . ARG A 1 86 ? 0.568 4.798 2.514 1.00 92.62 86 ARG A N 1
ATOM 655 C CA . ARG A 1 86 ? 1.698 3.971 2.965 1.00 92.62 86 ARG A CA 1
ATOM 656 C C . ARG A 1 86 ? 2.827 3.940 1.940 1.00 92.62 86 ARG A C 1
ATOM 658 O O . ARG A 1 86 ? 3.975 4.137 2.322 1.00 92.62 86 ARG A O 1
ATOM 665 N N . LEU A 1 87 ? 2.503 3.774 0.659 1.00 91.19 87 LEU A N 1
ATOM 666 C CA . LEU A 1 87 ? 3.489 3.806 -0.425 1.00 91.19 87 LEU A CA 1
ATOM 667 C C . LEU A 1 87 ? 4.195 5.166 -0.506 1.00 91.19 87 LEU A C 1
ATOM 669 O O . LEU A 1 87 ? 5.409 5.220 -0.694 1.00 91.19 87 LEU A O 1
ATOM 673 N N . GLN A 1 88 ? 3.457 6.256 -0.272 1.00 87.12 88 GLN A N 1
ATOM 674 C CA . GLN A 1 88 ? 4.027 7.598 -0.161 1.00 87.12 88 GLN A CA 1
ATOM 675 C C . GLN A 1 88 ? 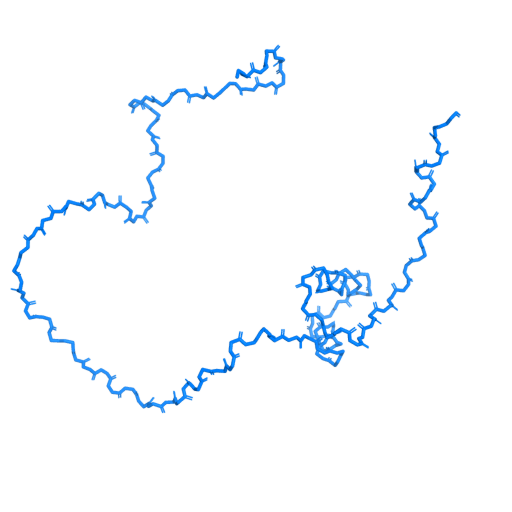4.972 7.718 1.040 1.00 87.12 88 GLN A C 1
ATOM 677 O O . GLN A 1 88 ? 6.068 8.254 0.905 1.00 87.12 88 GLN A O 1
ATOM 682 N N . GLN A 1 89 ? 4.575 7.201 2.209 1.00 88.12 89 GLN A N 1
ATOM 683 C CA . GLN A 1 89 ? 5.411 7.212 3.414 1.00 88.12 89 GLN A CA 1
ATOM 684 C C . GLN A 1 89 ? 6.725 6.437 3.217 1.00 88.12 89 GLN A C 1
ATOM 686 O O . GLN A 1 89 ? 7.748 6.822 3.776 1.00 88.12 89 GLN A O 1
ATOM 691 N N . TRP A 1 90 ? 6.703 5.359 2.432 1.00 90.94 90 TRP A N 1
ATOM 692 C CA . TRP A 1 90 ? 7.888 4.559 2.109 1.00 90.94 90 TRP A CA 1
ATOM 693 C C . TRP A 1 90 ? 8.727 5.117 0.958 1.00 90.94 90 TRP A C 1
ATOM 695 O O . TRP A 1 90 ? 9.745 4.522 0.621 1.00 90.94 90 TRP A O 1
ATOM 705 N N . ASN A 1 91 ? 8.331 6.252 0.374 1.00 88.25 91 ASN A N 1
ATOM 706 C CA . ASN A 1 91 ? 8.994 6.845 -0.785 1.00 88.25 91 ASN A CA 1
ATOM 707 C C . ASN A 1 91 ? 9.110 5.866 -1.975 1.00 88.25 91 ASN A C 1
ATOM 709 O O . ASN A 1 91 ? 10.095 5.878 -2.707 1.00 88.25 91 ASN A O 1
ATOM 713 N N . LEU A 1 92 ? 8.100 5.003 -2.145 1.00 89.06 92 LEU A N 1
ATOM 714 C CA . LEU A 1 92 ? 8.017 4.011 -3.227 1.00 89.06 92 LEU A CA 1
ATOM 715 C C . LEU A 1 92 ? 7.176 4.497 -4.412 1.00 89.06 92 LEU A C 1
ATOM 717 O O . LEU A 1 92 ? 6.904 3.731 -5.327 1.00 89.06 92 LEU A O 1
ATOM 721 N N . LEU A 1 93 ? 6.706 5.743 -4.385 1.00 86.31 93 LEU A N 1
ATOM 722 C CA . LEU A 1 93 ? 5.939 6.352 -5.470 1.00 86.31 93 LEU A CA 1
ATOM 723 C C . LEU A 1 93 ? 6.844 7.281 -6.271 1.00 86.31 93 LEU A C 1
ATOM 725 O O . LEU A 1 93 ? 7.698 7.953 -5.695 1.00 86.31 93 LEU A O 1
ATOM 729 N N . LEU A 1 94 ? 6.620 7.373 -7.585 1.00 82.19 94 LEU A N 1
ATOM 730 C CA . LEU A 1 94 ? 7.306 8.392 -8.378 1.00 82.19 94 LEU A CA 1
ATOM 731 C C . LEU A 1 94 ? 6.981 9.807 -7.843 1.00 82.19 94 LEU A C 1
ATOM 733 O O . LEU A 1 94 ? 5.803 10.114 -7.621 1.00 82.19 94 LEU A O 1
ATOM 737 N N . PRO A 1 95 ? 7.994 10.681 -7.678 1.00 69.62 95 PRO A N 1
ATOM 738 C CA . PRO A 1 95 ? 7.850 11.991 -7.032 1.00 69.62 95 PRO A CA 1
ATOM 739 C C . PRO A 1 95 ? 6.891 12.946 -7.761 1.00 69.62 95 PRO A C 1
ATOM 741 O O . PRO A 1 95 ? 6.308 13.826 -7.130 1.00 69.62 95 PRO A O 1
ATOM 744 N N . ASP A 1 96 ? 6.648 12.731 -9.056 1.00 60.22 96 ASP A N 1
ATOM 745 C CA . ASP A 1 96 ? 5.817 13.613 -9.884 1.00 60.22 96 ASP A CA 1
ATOM 746 C C . ASP A 1 96 ? 4.307 13.342 -9.800 1.00 60.22 96 ASP A C 1
ATOM 748 O O . ASP A 1 96 ? 3.519 13.979 -10.505 1.00 60.22 96 ASP A O 1
ATOM 752 N N . LYS A 1 97 ? 3.855 12.407 -8.955 1.00 55.50 97 LYS A N 1
ATOM 753 C CA . LYS A 1 97 ? 2.427 12.073 -8.851 1.00 55.50 97 LYS A CA 1
ATOM 754 C C . LYS A 1 97 ? 1.954 12.153 -7.410 1.00 55.50 97 LYS A C 1
ATOM 756 O O . LYS A 1 97 ? 2.118 11.238 -6.611 1.00 55.50 97 LYS A O 1
ATOM 761 N N . SER A 1 98 ? 1.316 13.274 -7.084 1.00 54.69 98 SER A N 1
ATOM 762 C CA . SER A 1 98 ? 0.515 13.380 -5.869 1.00 54.69 98 SER A CA 1
ATOM 763 C C . SER A 1 98 ? -0.765 12.557 -6.052 1.00 54.69 98 SER A C 1
ATOM 765 O O . SER A 1 98 ? -1.675 12.932 -6.788 1.00 54.69 98 SER A O 1
ATOM 767 N N . TYR A 1 99 ? -0.843 11.399 -5.395 1.00 58.69 99 TYR A N 1
ATOM 768 C CA . TYR A 1 99 ? -2.057 10.578 -5.349 1.00 58.69 99 TYR A CA 1
ATOM 769 C C . TYR A 1 99 ? -3.046 11.239 -4.385 1.00 58.69 99 TYR A C 1
ATOM 771 O O . TYR A 1 99 ? -3.199 10.844 -3.228 1.00 58.69 99 TYR A O 1
ATOM 779 N N . VAL A 1 100 ? -3.669 12.330 -4.830 1.00 51.41 100 VAL A N 1
ATOM 780 C CA . VAL A 1 100 ? -4.589 13.111 -4.004 1.00 51.41 100 VAL A CA 1
ATOM 781 C C . VAL A 1 100 ? -5.960 12.447 -4.012 1.00 51.41 100 VAL A C 1
ATOM 783 O O . VAL A 1 100 ? -6.837 12.779 -4.802 1.00 51.41 100 VAL A O 1
ATOM 786 N N . PHE A 1 101 ? -6.187 11.553 -3.059 1.00 57.31 101 PHE A N 1
ATOM 787 C CA . PHE A 1 101 ? -7.540 11.304 -2.582 1.00 57.31 101 PHE A CA 1
ATOM 788 C C . PHE A 1 101 ? -7.775 12.201 -1.367 1.00 57.31 101 PHE A C 1
ATOM 790 O O . PHE A 1 101 ? -7.403 11.878 -0.239 1.00 57.31 101 PHE A O 1
ATOM 797 N N . GLN A 1 102 ? -8.350 13.384 -1.610 1.00 48.69 102 GLN A N 1
ATOM 798 C CA . GLN A 1 102 ? -8.753 14.300 -0.544 1.00 48.69 102 GLN A CA 1
ATOM 799 C C . GLN A 1 102 ? -9.743 13.594 0.393 1.00 48.69 102 GLN A C 1
ATOM 801 O O . GLN A 1 102 ? -10.928 13.466 0.084 1.00 48.69 102 GLN A O 1
ATOM 806 N N . LYS A 1 103 ? -9.278 13.194 1.579 1.00 52.09 103 LYS A N 1
ATOM 807 C CA . LYS A 1 103 ? -10.151 13.052 2.742 1.00 52.09 103 LYS A CA 1
ATOM 808 C C . LYS A 1 103 ? -10.162 14.370 3.496 1.00 52.09 103 LYS A C 1
ATOM 810 O O . LYS A 1 103 ? -9.136 14.868 3.953 1.00 52.09 103 LYS A O 1
ATOM 815 N N . GLN A 1 104 ? -11.356 14.939 3.586 1.00 55.09 104 GLN A N 1
ATOM 816 C CA . GLN A 1 104 ? -11.668 16.195 4.246 1.00 55.09 104 GLN A CA 1
ATOM 817 C C . GLN A 1 104 ? -11.187 16.147 5.705 1.00 55.09 104 GLN A C 1
ATOM 819 O O . GLN A 1 104 ? -11.802 15.535 6.578 1.00 55.09 104 GLN A O 1
ATOM 824 N N . LYS A 1 105 ? -10.046 16.790 5.964 1.00 51.81 105 LYS A N 1
ATOM 825 C CA . LYS A 1 105 ? -9.381 16.919 7.268 1.00 51.81 105 LYS A CA 1
ATOM 826 C C . LYS A 1 105 ? -10.141 17.897 8.180 1.00 51.81 105 LYS A C 1
ATOM 828 O O . LYS A 1 105 ? -9.558 18.837 8.699 1.00 51.81 105 LYS A O 1
ATOM 833 N N . GLN A 1 106 ? -11.451 17.721 8.346 1.00 54.22 106 GLN A N 1
ATOM 834 C CA . GLN A 1 106 ? -12.277 18.608 9.179 1.00 54.22 106 GLN A CA 1
ATOM 835 C C . GLN A 1 106 ? -12.541 18.025 10.580 1.00 54.22 106 GLN A C 1
ATOM 837 O O . GLN A 1 106 ? -12.779 18.776 11.520 1.00 54.22 106 GLN A O 1
ATOM 842 N N . SER A 1 107 ? -12.430 16.705 10.785 1.00 51.44 107 SER A N 1
ATOM 843 C CA . SER A 1 107 ? -12.706 16.087 12.096 1.00 51.44 107 SER A CA 1
ATOM 844 C C . SER A 1 107 ? -11.488 15.968 13.023 1.00 51.44 107 SER A C 1
ATOM 846 O O . SER A 1 107 ? -11.659 16.005 14.239 1.00 51.44 107 SER A O 1
ATOM 848 N N . LEU A 1 108 ? -10.257 15.891 12.497 1.00 53.62 108 LEU A N 1
ATOM 849 C CA . LEU A 1 108 ? -9.050 15.744 13.332 1.00 53.62 108 LEU A CA 1
ATOM 850 C C . LEU A 1 108 ? -8.639 17.039 14.048 1.00 53.62 108 LEU A C 1
ATOM 852 O O . LEU A 1 108 ? -8.081 16.983 15.140 1.00 53.62 108 LEU A O 1
ATOM 856 N N . LEU A 1 109 ? -8.951 18.210 13.482 1.00 54.75 109 LEU A N 1
ATOM 857 C CA . LEU A 1 109 ? -8.648 19.497 14.122 1.00 54.75 109 LEU A CA 1
ATOM 858 C C . LEU A 1 109 ? -9.556 19.779 15.326 1.00 54.75 109 LEU A C 1
ATOM 860 O O . LEU A 1 109 ? -9.155 20.489 16.246 1.00 54.75 109 LEU A O 1
ATOM 864 N N . ARG A 1 110 ? -10.754 19.181 15.372 1.00 52.84 110 ARG A N 1
ATOM 865 C CA . ARG A 1 110 ? -11.704 19.415 16.466 1.00 52.84 110 ARG A CA 1
ATOM 866 C C . ARG A 1 110 ? -11.264 18.787 17.789 1.00 52.84 110 ARG A C 1
ATOM 868 O O . ARG A 1 110 ? -11.628 19.289 18.847 1.00 52.84 110 ARG A O 1
ATOM 875 N N . ILE A 1 111 ? -10.448 17.735 17.728 1.00 58.09 111 ILE A N 1
ATOM 876 C CA . ILE A 1 111 ? -9.904 17.048 18.907 1.00 58.09 111 ILE A CA 1
ATOM 877 C C . ILE A 1 111 ? -8.816 17.906 19.579 1.00 58.09 111 ILE A C 1
ATOM 879 O O . ILE A 1 111 ? -8.695 17.909 20.800 1.00 58.09 111 ILE A O 1
ATOM 883 N N . PHE A 1 112 ? -8.072 18.695 18.795 1.00 57.66 112 PHE A N 1
ATOM 884 C CA . PHE A 1 112 ? -6.961 19.521 19.283 1.00 57.66 112 PHE A CA 1
ATOM 885 C C . PHE A 1 112 ? -7.350 20.954 19.682 1.00 57.66 112 PHE A C 1
ATOM 887 O O . PHE A 1 112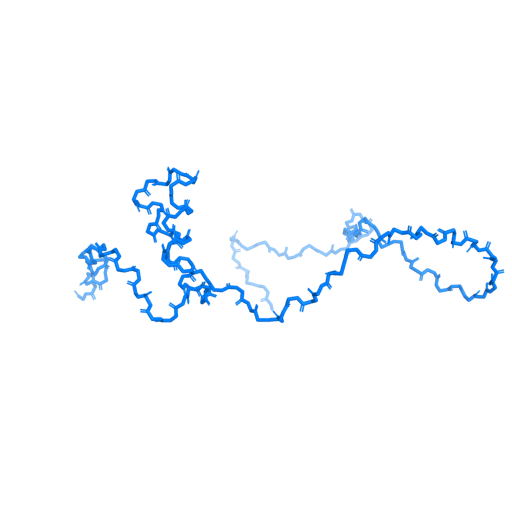 ? -6.546 21.637 20.307 1.00 57.66 112 PHE A O 1
ATOM 894 N N . GLN A 1 113 ? -8.567 21.419 19.379 1.00 61.09 113 GLN A N 1
ATOM 895 C CA . GLN A 1 113 ? -9.005 22.784 19.722 1.00 61.09 113 GLN A CA 1
ATOM 896 C C . GLN A 1 113 ? -9.714 22.918 21.079 1.00 61.09 113 GLN A C 1
ATOM 898 O O . GLN A 1 113 ? -10.007 24.036 21.494 1.00 61.09 113 GLN A O 1
ATOM 903 N N . LYS A 1 114 ? -9.977 21.825 21.810 1.00 57.69 114 LYS A N 1
ATOM 904 C CA . LYS A 1 114 ? -10.669 21.893 23.110 1.00 57.69 114 LYS A CA 1
ATOM 905 C C . LYS A 1 114 ? -9.730 21.665 24.294 1.00 57.69 114 LYS A C 1
ATOM 907 O O . LYS A 1 114 ? -9.895 20.704 25.037 1.00 57.69 114 LYS A O 1
ATOM 912 N N . ARG A 1 115 ? -8.769 22.575 24.470 1.00 53.75 115 ARG A N 1
ATOM 913 C CA . ARG A 1 115 ? -8.176 22.933 25.772 1.00 53.75 115 ARG A CA 1
ATOM 914 C C . ARG A 1 115 ? -7.652 24.371 25.722 1.00 53.75 115 ARG A C 1
ATOM 916 O O . ARG A 1 115 ? -6.511 24.602 25.331 1.00 53.75 115 ARG A O 1
ATOM 923 N N . ARG A 1 116 ? -8.491 25.315 26.131 1.00 48.28 116 ARG A N 1
ATOM 924 C CA . ARG A 1 116 ? -8.103 26.528 26.854 1.00 48.28 116 ARG A CA 1
ATOM 925 C C . ARG A 1 116 ? -9.250 26.904 27.773 1.00 48.28 116 ARG A C 1
ATOM 927 O O . ARG A 1 116 ? -10.406 26.706 27.336 1.00 48.28 116 ARG A O 1
#

Radius of gyration: 27.87 Å; chains: 1; bounding box: 54×61×60 Å